Protein AF-A0A970CTH8-F1 (afdb_monomer_lite)

pLDDT: mean 77.74, std 15.09, range [33.97, 95.25]

Foldseek 3Di:
DQWDQDPPACWTQHPVPGTGHVPDDPPPDDPDDVVLVVVQQPDWQLQAPQWAADDDPPARQWTAGNPPGPDIDRRRVGTDDPPGDGDDDPPD

Sequence (92 aa):
MKGKHMGLTRDILCREKGIVSQDYCCSSHHFFIMDDFKKLDFYRCSDCEFFIFHPHEHIKSYGVCDIFSVRKCDGSARRACSKFVRRKEHTA

Structure (mmCIF, N/CA/C/O backbone):
data_AF-A0A970CTH8-F1
#
_entry.id   AF-A0A970CTH8-F1
#
loop_
_atom_site.group_PDB
_atom_site.id
_atom_site.type_symbol
_atom_site.label_atom_id
_atom_site.label_alt_id
_atom_site.label_comp_id
_atom_site.label_asym_id
_atom_site.label_entity_id
_atom_site.label_seq_id
_atom_site.pdbx_PDB_ins_code
_atom_site.Cartn_x
_atom_site.Cartn_y
_atom_site.Cartn_z
_atom_site.occupancy
_atom_site.B_iso_or_equiv
_atom_site.auth_seq_id
_atom_site.auth_comp_id
_atom_site.auth_asym_id
_atom_site.auth_atom_id
_atom_site.pdbx_PDB_model_num
ATOM 1 N N . MET A 1 1 ? -18.902 10.809 11.848 1.00 42.31 1 MET A N 1
ATOM 2 C CA . MET A 1 1 ? -19.485 10.877 13.209 1.00 42.31 1 MET A CA 1
ATOM 3 C C . MET A 1 1 ? -20.962 10.496 13.141 1.00 42.31 1 MET A C 1
ATOM 5 O O . MET A 1 1 ? -21.680 11.121 12.374 1.00 42.31 1 MET A O 1
ATOM 9 N N . LYS A 1 2 ? -21.408 9.456 13.864 1.00 50.69 2 LYS A N 1
ATOM 10 C CA . LYS A 1 2 ? -22.808 8.958 13.884 1.00 50.69 2 LYS A CA 1
ATOM 11 C C . LYS A 1 2 ? -23.399 8.934 15.320 1.00 50.69 2 LYS A C 1
ATOM 13 O O . LYS A 1 2 ? -24.096 7.987 15.664 1.00 50.69 2 LYS A O 1
ATOM 18 N N . GLY A 1 3 ? -23.104 9.916 16.176 1.00 53.84 3 GLY A N 1
ATOM 19 C CA . GLY A 1 3 ? -23.628 9.939 17.553 1.00 53.84 3 GLY A CA 1
ATOM 20 C C . GLY A 1 3 ? -23.805 11.355 18.101 1.00 53.84 3 GLY A C 1
ATOM 21 O O . GLY A 1 3 ? -22.982 12.224 17.818 1.00 53.84 3 GLY A O 1
ATOM 22 N N . LYS A 1 4 ? -24.889 11.576 18.858 1.00 58.56 4 LYS A N 1
ATOM 23 C CA . LYS A 1 4 ? -25.199 12.816 19.590 1.00 58.56 4 LYS A CA 1
ATOM 24 C C . LYS A 1 4 ? -25.273 12.481 21.083 1.00 58.56 4 LYS A C 1
ATOM 26 O O . LYS A 1 4 ?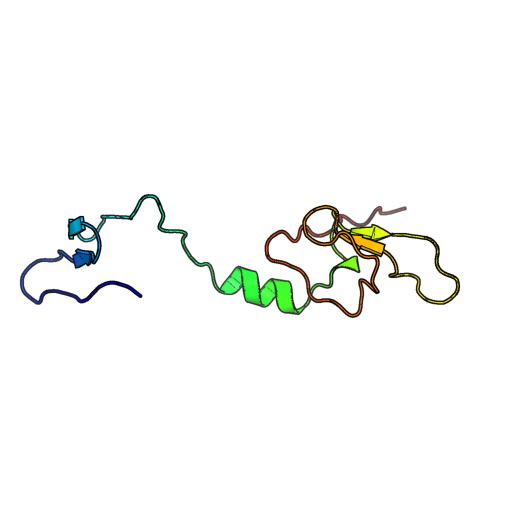 -25.925 11.504 21.445 1.00 58.56 4 LYS A O 1
ATOM 31 N N . HIS A 1 5 ? -24.597 13.266 21.920 1.00 55.72 5 HIS A N 1
ATOM 32 C CA . HIS A 1 5 ? -24.627 13.105 23.377 1.00 55.72 5 HIS A CA 1
ATOM 33 C C . HIS A 1 5 ? -26.024 13.425 23.931 1.00 55.72 5 HIS A C 1
ATOM 35 O O . HIS A 1 5 ? -26.603 14.458 23.586 1.00 55.72 5 HIS A O 1
ATOM 41 N N . MET A 1 6 ? -26.549 12.552 24.792 1.00 57.56 6 MET A N 1
ATOM 42 C CA . MET A 1 6 ? -27.783 12.777 25.549 1.00 57.56 6 MET A CA 1
ATOM 43 C C . MET A 1 6 ? -27.400 13.393 26.903 1.00 57.56 6 MET A C 1
ATOM 45 O O . MET A 1 6 ? -26.601 12.829 27.636 1.00 57.56 6 MET A O 1
ATOM 49 N N . GLY A 1 7 ? -27.917 14.578 27.234 1.00 56.19 7 GLY A N 1
ATOM 50 C CA . GLY A 1 7 ? -27.445 15.407 28.357 1.00 56.19 7 GLY A CA 1
ATOM 51 C C . GLY A 1 7 ? -27.743 14.911 29.782 1.00 56.19 7 GLY A C 1
ATOM 52 O O . GLY A 1 7 ? -27.697 15.730 30.693 1.00 56.19 7 GLY A O 1
ATOM 53 N N . LEU A 1 8 ? -28.065 13.628 29.996 1.00 59.84 8 LEU A N 1
ATOM 54 C CA . LEU A 1 8 ? -28.456 13.106 31.319 1.00 59.84 8 LEU A CA 1
ATOM 55 C C . LEU A 1 8 ? -27.790 11.774 31.709 1.00 59.84 8 LEU A C 1
ATOM 57 O O . LEU A 1 8 ? -27.563 11.533 32.891 1.00 59.84 8 LEU A O 1
ATOM 61 N N . THR A 1 9 ? -27.423 10.935 30.739 1.00 62.12 9 THR A N 1
ATOM 62 C CA . THR A 1 9 ? -26.642 9.707 30.946 1.00 62.12 9 THR A CA 1
ATOM 63 C C . THR A 1 9 ? -25.430 9.730 30.016 1.00 62.12 9 THR A C 1
ATOM 65 O O . THR A 1 9 ? -25.453 10.381 28.975 1.00 62.12 9 THR A O 1
ATOM 68 N N . ARG A 1 10 ? -24.335 9.040 30.367 1.00 67.88 10 ARG A N 1
ATOM 69 C CA . ARG A 1 10 ? -23.142 8.954 29.493 1.00 67.88 10 ARG A CA 1
ATOM 70 C C . ARG A 1 10 ? -23.389 8.122 28.225 1.00 67.88 10 ARG A C 1
ATOM 72 O O . ARG A 1 10 ? -22.459 7.858 27.471 1.00 67.88 10 ARG A O 1
ATOM 79 N N . ASP A 1 11 ? -24.630 7.723 27.995 1.00 75.75 11 ASP A N 1
ATOM 80 C CA . ASP A 1 11 ? -25.039 6.894 26.882 1.00 75.75 11 ASP A CA 1
ATOM 81 C C . ASP A 1 11 ? -25.065 7.699 25.578 1.00 75.75 11 ASP A C 1
ATOM 83 O O . ASP A 1 11 ? -25.324 8.907 25.531 1.00 75.75 11 ASP A O 1
ATOM 87 N N . ILE A 1 12 ? -24.794 7.001 24.485 1.00 76.94 12 ILE A N 1
ATOM 88 C CA . ILE A 1 12 ? -24.737 7.544 23.135 1.00 76.94 12 ILE A CA 1
ATOM 89 C C . ILE A 1 12 ? -25.897 6.943 22.345 1.00 76.94 12 ILE A C 1
ATOM 91 O O . ILE A 1 12 ? -26.171 5.749 22.423 1.00 76.94 12 ILE A O 1
ATOM 95 N N . LEU A 1 13 ? -26.585 7.750 21.536 1.00 73.19 13 LEU A N 1
ATOM 96 C CA . LEU A 1 13 ? -27.571 7.230 2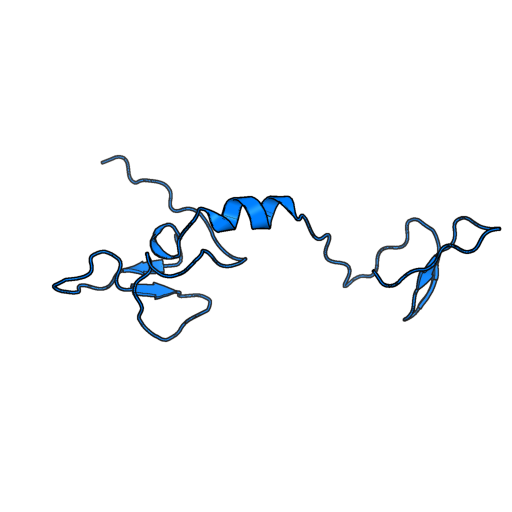0.589 1.00 73.19 13 LEU A CA 1
ATOM 97 C C . LEU A 1 13 ? -26.861 6.715 19.324 1.00 73.19 13 LEU A C 1
ATOM 99 O O . LEU A 1 13 ? -26.457 7.500 18.463 1.00 73.19 13 LEU A O 1
ATOM 103 N N . CYS A 1 14 ? -26.716 5.396 19.203 1.00 71.44 14 CYS A N 1
ATOM 104 C CA . CYS A 1 14 ? -26.262 4.713 17.997 1.00 71.44 14 CYS A CA 1
ATOM 105 C C . CYS A 1 14 ? -27.402 4.628 16.971 1.00 71.44 14 CYS A C 1
ATOM 107 O O . CYS A 1 14 ? -28.477 4.102 17.256 1.00 71.44 14 CYS A O 1
ATOM 109 N N . ARG A 1 15 ? -27.150 5.070 15.732 1.00 71.06 15 ARG A N 1
ATOM 110 C CA . ARG A 1 15 ? -28.147 5.045 14.643 1.00 71.06 15 ARG A CA 1
ATOM 111 C C . ARG A 1 15 ? -28.696 3.644 14.324 1.00 71.06 15 ARG A C 1
ATOM 113 O O . ARG A 1 15 ? -29.802 3.540 13.813 1.00 71.06 15 ARG A O 1
ATOM 120 N N . GLU A 1 16 ? -27.925 2.593 14.584 1.00 76.44 16 GLU A N 1
ATOM 121 C CA . GLU A 1 16 ? -28.274 1.211 14.213 1.00 76.44 16 GLU A CA 1
ATOM 122 C C . GLU A 1 16 ? -28.759 0.375 15.404 1.00 76.44 16 GLU A C 1
ATOM 124 O O . GLU A 1 16 ? -29.515 -0.574 15.218 1.00 76.44 16 GLU A O 1
ATOM 129 N N . LYS A 1 17 ? -28.318 0.704 16.623 1.00 76.69 17 LYS A N 1
ATOM 130 C CA . LYS A 1 17 ? -28.545 -0.115 17.826 1.00 76.69 17 LYS A CA 1
ATOM 131 C C . LYS A 1 17 ? -29.310 0.605 18.938 1.00 76.69 17 LYS A C 1
ATOM 133 O O . LYS A 1 17 ? -29.581 -0.006 19.962 1.00 76.69 17 LYS A O 1
ATOM 138 N N . GLY A 1 18 ? -29.696 1.865 18.732 1.00 80.44 18 GLY A N 1
ATOM 139 C CA . GLY A 1 18 ? -30.397 2.658 19.739 1.00 80.44 18 GLY A CA 1
ATOM 140 C C . GLY A 1 18 ? -29.446 3.211 20.799 1.00 80.44 18 GLY A C 1
ATOM 141 O O . GLY A 1 18 ? -28.308 3.560 20.492 1.00 80.44 18 GLY A O 1
ATOM 142 N N . ILE A 1 19 ? -29.922 3.356 22.034 1.00 83.44 19 ILE A N 1
ATOM 143 C CA . ILE A 1 19 ? -29.119 3.890 23.143 1.00 83.44 19 ILE A CA 1
ATOM 144 C C . ILE A 1 19 ? -28.105 2.828 23.574 1.00 83.44 19 ILE A C 1
ATOM 146 O O . ILE A 1 19 ? -28.474 1.695 23.870 1.00 83.44 19 ILE A O 1
ATOM 150 N N . VAL A 1 20 ? -26.830 3.202 23.591 1.00 82.25 20 VAL A N 1
ATOM 151 C CA . VAL A 1 20 ? -25.707 2.337 23.958 1.00 82.25 20 VAL A CA 1
ATOM 152 C C . VAL A 1 20 ? -24.826 3.033 24.990 1.00 82.25 20 VAL A C 1
ATOM 154 O O . VAL A 1 20 ? -24.804 4.261 25.052 1.00 82.25 20 VAL A O 1
ATOM 157 N N . SER A 1 21 ? -24.086 2.265 25.785 1.00 81.38 21 SER A N 1
ATOM 158 C CA . SER A 1 21 ? -23.143 2.818 26.758 1.00 81.38 21 SER A CA 1
ATOM 159 C C . SER A 1 21 ? -22.005 3.588 26.072 1.00 81.38 21 SER A C 1
ATOM 161 O O . SER A 1 21 ? -21.743 3.426 24.879 1.00 81.38 21 SER A O 1
ATOM 163 N N . GLN A 1 22 ? -21.308 4.448 26.816 1.00 76.50 22 GLN A N 1
ATOM 164 C CA . GLN A 1 22 ? -20.224 5.276 26.269 1.00 76.50 22 GLN A CA 1
ATOM 165 C C . GLN A 1 22 ? -19.058 4.459 25.687 1.00 76.50 22 GLN A C 1
ATOM 167 O O . GLN A 1 22 ? -18.384 4.896 24.757 1.00 76.50 22 GLN A O 1
ATOM 172 N N . ASP A 1 23 ? -18.811 3.289 26.263 1.00 76.00 23 ASP A N 1
ATOM 173 C CA . ASP A 1 23 ? -17.777 2.329 25.884 1.00 76.00 23 ASP A CA 1
ATOM 174 C C . ASP A 1 23 ? -18.216 1.393 24.746 1.00 76.00 23 ASP A C 1
ATOM 176 O O . ASP A 1 23 ? -17.422 0.586 24.259 1.00 76.00 23 ASP A O 1
ATOM 180 N N . TYR A 1 24 ? -19.458 1.516 24.271 1.00 78.56 24 TYR A N 1
ATOM 181 C CA . TYR A 1 24 ? -19.945 0.720 23.158 1.00 78.56 24 TYR A CA 1
ATOM 182 C C . TYR A 1 24 ? -19.233 1.084 21.848 1.00 78.56 24 TYR A C 1
ATOM 184 O O . TYR A 1 24 ? -19.342 2.195 21.322 1.00 78.56 24 TYR A O 1
ATOM 192 N N . CYS A 1 25 ? -18.570 0.092 21.260 1.00 72.62 25 CYS A N 1
ATOM 193 C CA . CYS A 1 25 ? -17.924 0.179 19.959 1.00 72.62 25 CYS A CA 1
ATOM 194 C C . CYS A 1 25 ? -18.674 -0.729 18.974 1.00 72.62 25 CYS A C 1
ATOM 196 O O . CYS A 1 25 ? -18.884 -1.910 19.251 1.00 72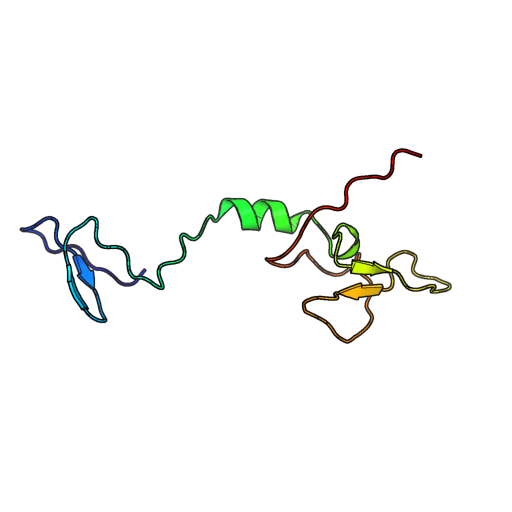.62 25 CYS A O 1
ATOM 198 N N . CYS A 1 26 ? -19.106 -0.202 17.822 1.00 71.75 26 CYS A N 1
ATOM 199 C CA . CYS A 1 26 ? -19.728 -1.058 16.805 1.00 71.75 26 CYS A CA 1
ATOM 200 C C . CYS A 1 26 ? -18.702 -2.089 16.311 1.00 71.75 26 CYS A C 1
ATOM 202 O O . CYS A 1 26 ? -17.538 -1.749 16.133 1.00 71.75 26 CYS A O 1
ATOM 204 N N . SER A 1 27 ? -19.130 -3.308 15.983 1.00 69.44 27 SER A N 1
ATOM 205 C CA . SER A 1 27 ? -18.247 -4.309 15.358 1.00 69.44 27 SER A CA 1
ATOM 206 C C . SER A 1 27 ? -17.614 -3.809 14.051 1.00 69.44 27 SER A C 1
ATOM 208 O O . SER A 1 27 ? -16.491 -4.175 13.724 1.00 69.44 27 SER A O 1
ATOM 210 N N . SER A 1 28 ? -18.305 -2.917 13.335 1.00 63.44 28 SER A N 1
ATOM 211 C CA . SER A 1 28 ? -17.810 -2.239 12.128 1.00 63.44 28 SER A CA 1
ATOM 212 C C . SER A 1 28 ? -17.092 -0.910 12.406 1.00 63.44 28 SER A C 1
ATOM 214 O O . SER A 1 28 ? -16.777 -0.176 11.468 1.00 63.44 28 SER A O 1
ATOM 216 N N . HIS A 1 29 ? -16.882 -0.534 13.672 1.00 67.00 29 HIS A N 1
ATOM 217 C CA . HIS A 1 29 ? -16.167 0.690 14.016 1.00 67.00 29 HIS A CA 1
ATOM 218 C C . HIS A 1 29 ? -14.671 0.483 13.788 1.00 67.00 29 HIS A C 1
ATOM 220 O O . HIS A 1 29 ? -13.953 -0.070 14.618 1.00 67.00 29 HIS A O 1
ATOM 226 N N . HIS A 1 30 ? -14.197 0.956 12.641 1.00 59.75 30 HIS A N 1
ATOM 227 C CA . HIS A 1 30 ? -12.774 1.058 12.388 1.00 59.75 30 HIS A CA 1
ATOM 228 C C . HIS A 1 30 ? -12.278 2.381 12.971 1.00 59.75 30 HIS A C 1
ATOM 230 O O . HIS A 1 30 ? -12.679 3.452 12.508 1.00 59.75 30 HIS A O 1
ATOM 236 N N . PHE A 1 31 ? -11.416 2.318 13.987 1.00 61.84 31 PHE A N 1
ATOM 237 C CA . PHE A 1 31 ? -10.724 3.506 14.477 1.00 61.84 31 PHE A CA 1
ATOM 238 C C . PHE A 1 31 ? -9.975 4.144 13.301 1.00 61.84 31 PHE A C 1
ATOM 240 O O . PHE A 1 31 ? -9.211 3.485 12.591 1.00 61.84 31 PHE A O 1
ATOM 247 N N . PHE A 1 32 ? -10.273 5.413 13.038 1.00 58.38 32 PHE A N 1
ATOM 248 C CA . PHE A 1 32 ? -9.681 6.1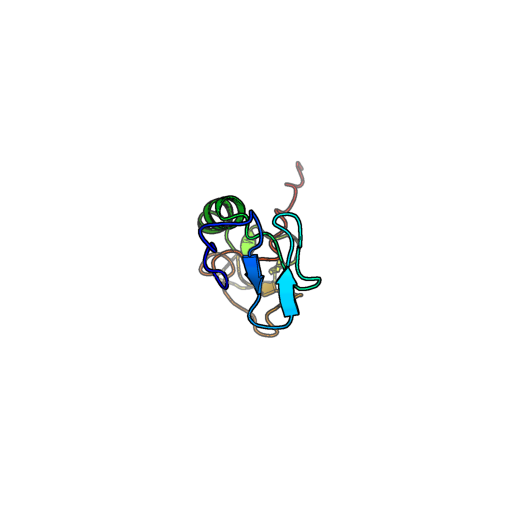63 11.940 1.00 58.38 32 PHE A CA 1
ATOM 249 C C . PHE A 1 32 ? -8.481 6.939 12.482 1.00 58.38 32 PHE A C 1
ATOM 251 O O . PHE A 1 32 ? -8.644 7.999 13.084 1.00 58.38 32 PHE A O 1
ATOM 258 N N . ILE A 1 33 ? -7.277 6.394 12.310 1.00 63.75 33 ILE A N 1
ATOM 259 C CA . ILE A 1 33 ? -6.038 7.067 12.710 1.00 63.75 33 ILE A CA 1
ATOM 260 C C . ILE A 1 33 ? -5.646 8.021 11.574 1.00 63.75 33 ILE A C 1
ATOM 262 O O . ILE A 1 33 ? -5.058 7.620 10.574 1.00 63.75 33 ILE A O 1
ATOM 266 N N . MET A 1 34 ? -6.012 9.302 11.699 1.00 58.31 34 MET A N 1
ATOM 267 C CA . MET A 1 34 ? -5.691 10.328 10.690 1.00 58.31 34 MET A CA 1
ATOM 268 C C . MET A 1 34 ? -4.186 10.467 10.424 1.00 58.31 34 MET A C 1
ATOM 270 O O . MET A 1 34 ? -3.793 10.823 9.313 1.00 58.31 34 MET A O 1
ATOM 274 N N . ASP A 1 35 ? -3.348 10.190 11.422 1.00 61.09 35 ASP A N 1
ATOM 275 C CA . ASP A 1 35 ? -1.896 10.337 11.302 1.00 61.09 35 ASP A CA 1
ATOM 276 C C . ASP A 1 35 ? -1.266 9.333 10.330 1.00 61.09 35 ASP A C 1
ATOM 278 O O . ASP A 1 35 ? -0.245 9.647 9.713 1.00 61.09 35 ASP A O 1
ATOM 282 N N . ASP A 1 36 ? -1.899 8.180 10.104 1.00 61.94 36 ASP A N 1
ATOM 283 C CA . ASP A 1 36 ? -1.423 7.211 9.115 1.00 61.94 36 ASP A CA 1
ATOM 284 C C . ASP A 1 36 ? -1.584 7.755 7.689 1.00 61.94 36 ASP A C 1
ATOM 286 O O . ASP A 1 36 ? -0.696 7.590 6.856 1.00 61.94 36 ASP A O 1
ATOM 290 N N . PHE A 1 37 ? -2.652 8.514 7.415 1.00 61.94 37 PHE A N 1
ATOM 291 C CA . PHE A 1 37 ? -2.870 9.135 6.103 1.00 61.94 37 PHE A CA 1
ATOM 292 C C . PHE A 1 37 ? -1.873 10.252 5.797 1.00 61.94 37 PHE A C 1
ATOM 294 O O . PHE A 1 37 ? -1.412 10.365 4.664 1.00 61.94 37 PHE A O 1
ATOM 301 N N . LYS A 1 38 ? -1.490 11.050 6.801 1.00 61.03 38 LYS A N 1
ATOM 302 C CA . LYS A 1 38 ? -0.490 12.114 6.611 1.00 61.03 38 LYS A CA 1
ATOM 303 C C . LYS A 1 38 ? 0.879 11.556 6.237 1.00 61.03 38 LYS A C 1
ATOM 305 O O . LYS A 1 38 ? 1.588 12.165 5.444 1.00 61.03 38 LYS A O 1
ATOM 310 N N . LYS A 1 39 ? 1.250 10.391 6.778 1.00 61.91 39 LYS A N 1
ATOM 311 C CA . LYS A 1 39 ? 2.500 9.713 6.406 1.00 61.91 39 LYS A CA 1
ATOM 312 C C . LYS A 1 39 ? 2.449 9.190 4.968 1.00 61.91 39 LYS A C 1
ATOM 314 O O . LYS A 1 39 ? 3.457 9.257 4.274 1.00 61.91 39 LYS A O 1
ATOM 319 N N . LEU A 1 40 ? 1.286 8.725 4.501 1.00 65.94 40 LEU A N 1
ATOM 320 C CA . LEU A 1 40 ? 1.100 8.212 3.135 1.00 65.94 40 LEU A CA 1
ATOM 321 C C . LEU A 1 40 ? 1.209 9.282 2.045 1.00 65.94 40 LEU A C 1
ATOM 323 O O . LEU A 1 40 ? 1.584 8.947 0.926 1.00 65.94 40 LEU A O 1
ATOM 327 N N . ASP A 1 41 ? 0.934 10.552 2.351 1.00 71.50 41 ASP A N 1
ATOM 328 C CA . ASP A 1 41 ? 1.010 11.636 1.360 1.00 71.50 41 ASP A CA 1
ATOM 329 C C . ASP A 1 41 ? 2.431 11.875 0.821 1.00 71.50 41 ASP A C 1
ATOM 331 O O . ASP A 1 41 ? 2.594 12.363 -0.301 1.00 71.50 41 ASP A O 1
ATOM 335 N N . PHE A 1 42 ? 3.457 11.494 1.587 1.00 83.00 42 PHE A N 1
ATOM 336 C CA . PHE A 1 42 ? 4.854 11.574 1.160 1.00 83.00 42 PHE A CA 1
ATOM 337 C C . PHE A 1 42 ? 5.288 10.372 0.318 1.00 83.00 42 PHE A C 1
ATOM 339 O O . PHE A 1 42 ? 6.160 10.515 -0.539 1.00 83.00 42 PHE A O 1
ATOM 346 N N . TYR A 1 43 ? 4.683 9.204 0.538 1.00 88.88 43 TYR A N 1
ATOM 347 C CA . TYR A 1 43 ? 5.089 7.966 -0.117 1.00 88.88 43 TYR A CA 1
ATOM 348 C C . TYR A 1 43 ? 4.394 7.768 -1.460 1.00 88.88 43 TYR A C 1
ATOM 350 O O . TYR A 1 43 ? 3.231 8.129 -1.676 1.00 88.88 43 TYR A O 1
ATOM 358 N N . ARG A 1 44 ? 5.119 7.148 -2.384 1.00 92.12 44 ARG A N 1
ATOM 359 C CA . ARG A 1 44 ? 4.631 6.798 -3.715 1.00 92.12 44 ARG A CA 1
ATOM 360 C C . ARG A 1 44 ? 4.393 5.303 -3.825 1.00 92.12 44 ARG A C 1
ATOM 362 O O . ARG A 1 44 ? 4.898 4.509 -3.034 1.00 92.12 44 ARG A O 1
ATOM 369 N N . CYS A 1 45 ? 3.619 4.898 -4.830 1.00 92.19 45 CYS A N 1
ATOM 370 C CA . CYS A 1 45 ? 3.429 3.476 -5.107 1.00 92.19 45 CYS A CA 1
ATOM 371 C C . CYS A 1 45 ? 4.763 2.773 -5.388 1.00 92.19 45 CYS A C 1
ATOM 373 O O . CYS A 1 45 ? 4.912 1.625 -4.991 1.00 92.19 45 CYS A O 1
ATOM 375 N N . SER A 1 46 ? 5.740 3.458 -5.993 1.00 92.69 46 SER A N 1
ATOM 376 C CA . SER A 1 46 ? 7.093 2.924 -6.205 1.00 92.69 46 SER A CA 1
ATOM 377 C C . SER A 1 46 ? 7.824 2.541 -4.913 1.00 92.69 46 SER A C 1
ATOM 379 O O . SER A 1 46 ? 8.667 1.653 -4.943 1.00 92.69 46 SER A O 1
ATOM 381 N N . ASP A 1 47 ? 7.484 3.155 -3.779 1.00 92.00 47 ASP A N 1
ATOM 382 C CA . ASP A 1 47 ? 8.124 2.867 -2.487 1.00 92.00 47 ASP A CA 1
ATOM 383 C C . ASP A 1 47 ? 7.488 1.653 -1.788 1.00 92.00 47 ASP A C 1
ATOM 385 O O . ASP A 1 47 ? 7.928 1.235 -0.714 1.00 92.00 47 ASP A O 1
ATOM 389 N N . CYS A 1 48 ? 6.420 1.098 -2.370 1.00 92.50 48 CYS A N 1
ATOM 390 C CA . CYS A 1 48 ? 5.643 0.012 -1.796 1.00 92.50 48 CYS A CA 1
ATOM 391 C C . CYS A 1 48 ? 6.257 -1.360 -2.120 1.00 92.50 48 CYS A C 1
ATOM 393 O O . CYS A 1 48 ? 6.707 -1.631 -3.239 1.00 92.50 48 CYS A O 1
ATOM 395 N N . GLU A 1 49 ? 6.213 -2.273 -1.157 1.00 94.19 49 GLU A N 1
ATOM 396 C CA . GLU A 1 49 ? 6.597 -3.677 -1.336 1.00 94.19 49 GLU A CA 1
ATOM 397 C C . GLU A 1 49 ? 5.691 -4.396 -2.350 1.00 94.19 49 GLU A C 1
ATOM 399 O O . GLU A 1 49 ? 6.175 -5.164 -3.174 1.00 94.19 49 GLU A O 1
ATOM 404 N N . PHE A 1 50 ? 4.400 -4.055 -2.382 1.00 93.56 50 PHE A N 1
ATOM 405 C CA . PHE A 1 50 ? 3.411 -4.641 -3.300 1.00 93.56 50 PHE A CA 1
ATOM 406 C C . PHE A 1 50 ? 3.407 -4.035 -4.712 1.00 93.56 50 PHE A C 1
ATOM 408 O O . PHE A 1 50 ? 2.517 -4.327 -5.516 1.00 93.56 50 PHE A O 1
ATOM 415 N N . PHE A 1 51 ? 4.340 -3.132 -5.017 1.00 94.00 51 PHE A N 1
ATOM 416 C CA . PHE A 1 51 ? 4.469 -2.562 -6.353 1.00 94.00 51 PHE A CA 1
ATOM 417 C C . PHE A 1 51 ? 5.508 -3.332 -7.166 1.00 94.00 51 PHE A C 1
ATOM 419 O O . PHE A 1 51 ? 6.702 -3.333 -6.862 1.00 94.00 51 PHE A O 1
ATOM 426 N N . ILE A 1 52 ? 5.050 -3.998 -8.218 1.00 93.62 52 ILE A N 1
ATOM 427 C CA . ILE A 1 52 ? 5.872 -4.864 -9.057 1.00 93.62 52 ILE A CA 1
ATOM 428 C C . ILE A 1 52 ? 6.399 -4.045 -10.232 1.00 93.62 52 ILE A C 1
ATOM 430 O O . ILE A 1 52 ? 5.644 -3.671 -11.138 1.00 93.62 52 ILE A O 1
ATOM 434 N N . PHE A 1 53 ? 7.703 -3.772 -10.222 1.00 93.88 53 PHE A N 1
ATOM 435 C CA . PHE A 1 53 ? 8.375 -3.057 -11.302 1.00 93.88 53 PHE A CA 1
ATOM 436 C C . PHE A 1 53 ? 8.420 -3.891 -12.578 1.00 93.88 53 PHE A C 1
ATOM 438 O O . PHE A 1 53 ? 8.601 -5.106 -12.545 1.00 93.88 53 PHE A O 1
ATOM 445 N N . HIS A 1 54 ? 8.259 -3.214 -13.706 1.00 91.44 54 HIS A N 1
ATOM 446 C CA . HIS A 1 54 ? 8.328 -3.792 -15.034 1.00 91.44 54 HIS A CA 1
ATOM 447 C C . HIS A 1 54 ? 9.348 -3.016 -15.871 1.00 91.44 54 HIS A C 1
ATOM 449 O O . HIS A 1 54 ? 9.366 -1.785 -15.795 1.00 91.44 54 HIS A O 1
ATOM 455 N N . PRO A 1 55 ? 10.163 -3.697 -16.696 1.00 88.56 55 PRO A N 1
ATOM 456 C CA . PRO A 1 55 ? 11.104 -3.022 -17.581 1.00 88.56 55 PRO A CA 1
ATOM 457 C C . PRO A 1 55 ? 10.379 -2.031 -18.497 1.00 88.56 55 PRO A C 1
ATOM 459 O O . PRO A 1 55 ? 9.377 -2.377 -19.127 1.00 88.56 55 PRO A O 1
ATOM 462 N N . HIS A 1 56 ? 10.882 -0.801 -18.559 1.00 90.62 56 HIS A N 1
ATOM 463 C CA . HIS A 1 56 ? 10.390 0.243 -19.450 1.00 90.62 56 HIS A CA 1
ATOM 464 C C . HIS A 1 56 ? 11.554 1.162 -19.826 1.00 90.62 56 HIS A C 1
ATOM 466 O O . HIS A 1 56 ? 12.324 1.564 -18.956 1.00 90.62 56 HIS A O 1
ATOM 472 N N . GLU A 1 57 ? 11.672 1.518 -21.105 1.00 86.31 57 GLU A N 1
ATOM 473 C CA . GLU A 1 57 ? 12.853 2.212 -21.648 1.00 86.31 57 GLU A CA 1
ATOM 474 C C . GLU A 1 57 ? 13.096 3.587 -21.009 1.00 86.31 57 GLU A C 1
ATOM 476 O O . GLU A 1 57 ? 14.235 3.984 -20.780 1.00 86.31 57 GLU A O 1
ATOM 481 N N . HIS A 1 58 ? 12.020 4.301 -20.666 1.00 88.38 58 HIS A N 1
ATOM 482 C CA . HIS A 1 58 ? 12.106 5.675 -20.154 1.00 88.38 58 HIS A CA 1
ATOM 483 C C . HIS A 1 58 ? 11.717 5.850 -18.680 1.00 88.38 58 HIS A C 1
ATOM 485 O O . HIS A 1 58 ? 11.997 6.893 -18.097 1.00 88.38 58 HIS A O 1
ATOM 491 N N . ILE A 1 59 ? 11.056 4.865 -18.062 1.00 89.94 59 ILE A N 1
ATOM 492 C CA . ILE A 1 59 ? 10.402 5.041 -16.757 1.00 89.94 59 ILE A CA 1
ATOM 493 C C . ILE A 1 59 ? 10.860 3.927 -15.821 1.00 89.94 59 ILE A C 1
ATOM 495 O O . ILE A 1 59 ? 10.330 2.820 -15.838 1.00 89.94 59 ILE A O 1
ATOM 499 N N . LYS A 1 60 ? 11.829 4.238 -14.956 1.00 88.81 60 LYS A N 1
ATOM 500 C CA . LYS A 1 60 ? 12.361 3.281 -13.968 1.00 88.81 60 LYS A CA 1
ATOM 501 C C . LYS A 1 60 ? 11.314 2.849 -12.936 1.00 88.81 60 LYS A C 1
ATOM 503 O O . LYS A 1 60 ? 11.413 1.769 -12.369 1.00 88.81 60 LYS A O 1
ATOM 508 N N . SER A 1 61 ? 10.309 3.691 -12.704 1.00 91.69 61 SER A N 1
ATOM 509 C CA . SER A 1 61 ? 9.202 3.465 -11.774 1.00 91.69 61 SER A CA 1
ATOM 510 C C . SER A 1 61 ? 7.973 2.815 -12.415 1.00 91.69 61 SER A C 1
ATOM 512 O O . SER A 1 61 ? 6.902 2.803 -11.808 1.00 91.69 61 SER A O 1
ATOM 514 N N . TYR A 1 62 ? 8.084 2.291 -13.637 1.00 94.81 62 TYR A N 1
ATOM 515 C CA . TYR A 1 62 ? 6.957 1.662 -14.312 1.00 94.81 62 TYR A CA 1
ATOM 516 C C . TYR A 1 62 ? 6.643 0.308 -13.682 1.00 94.81 62 TYR A C 1
ATOM 518 O O . TYR A 1 62 ? 7.531 -0.509 -13.445 1.00 94.81 62 TYR A O 1
ATOM 526 N N . GLY A 1 63 ? 5.374 0.057 -13.389 1.00 93.94 63 GLY A N 1
ATOM 527 C CA . GLY A 1 63 ? 4.984 -1.165 -12.705 1.00 93.94 63 GLY A CA 1
ATOM 528 C C . GLY A 1 63 ? 3.499 -1.240 -12.416 1.00 93.94 63 GLY A C 1
ATOM 529 O O . GLY A 1 63 ? 2.708 -0.460 -12.938 1.00 93.94 63 GLY A O 1
ATOM 530 N N . VAL A 1 64 ? 3.107 -2.203 -11.594 1.00 95.25 64 VAL A N 1
ATOM 531 C CA . VAL A 1 64 ? 1.707 -2.498 -11.275 1.00 95.25 64 VAL A CA 1
ATOM 532 C C . VAL A 1 64 ? 1.563 -2.816 -9.788 1.00 95.25 64 VAL A C 1
ATOM 534 O O . VAL A 1 64 ? 2.493 -3.323 -9.169 1.00 95.25 64 VAL A O 1
ATOM 537 N N . CYS A 1 65 ? 0.417 -2.481 -9.193 1.00 94.38 65 CYS 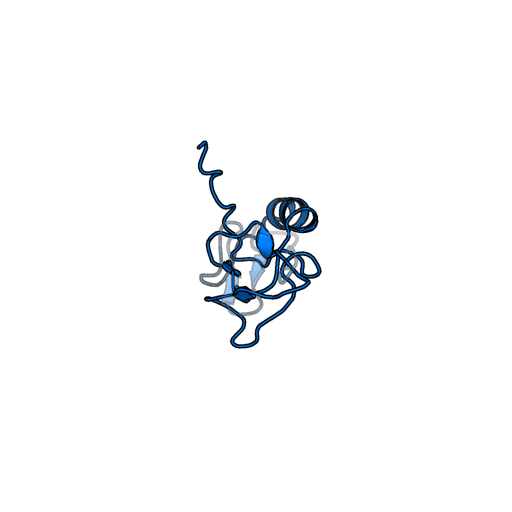A N 1
ATOM 538 C CA . CYS A 1 65 ?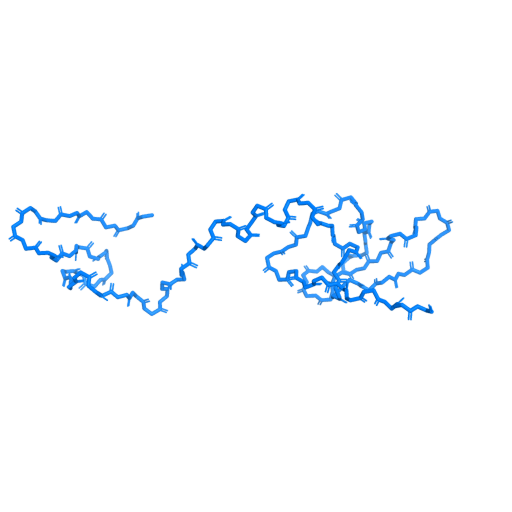 0.140 -2.780 -7.788 1.00 94.38 65 CYS A CA 1
ATOM 539 C C . CYS A 1 65 ? -0.622 -4.096 -7.682 1.00 94.38 65 CYS A C 1
ATOM 541 O O . CYS A 1 65 ? -1.768 -4.155 -8.119 1.00 94.38 65 CYS A O 1
ATOM 543 N N . ASP A 1 66 ? -0.024 -5.087 -7.029 1.00 93.00 66 ASP A N 1
ATOM 544 C CA . ASP A 1 66 ? -0.578 -6.442 -6.910 1.00 93.00 66 ASP A CA 1
ATOM 545 C C . ASP A 1 66 ? -1.942 -6.489 -6.189 1.00 93.00 66 ASP A C 1
ATOM 547 O O . ASP A 1 66 ? -2.775 -7.349 -6.447 1.00 93.00 66 ASP A O 1
ATOM 551 N N . ILE A 1 67 ? -2.213 -5.504 -5.324 1.00 91.19 67 ILE A N 1
ATOM 552 C CA . ILE A 1 67 ? -3.425 -5.471 -4.490 1.00 91.19 67 ILE A CA 1
ATOM 553 C C . ILE A 1 67 ? -4.591 -4.726 -5.160 1.00 91.19 67 ILE A C 1
ATOM 555 O O . ILE A 1 67 ? -5.744 -5.119 -5.006 1.00 91.19 67 ILE A O 1
ATOM 559 N N . PHE A 1 68 ? -4.325 -3.616 -5.858 1.00 86.56 68 PHE A N 1
ATOM 560 C CA . PHE A 1 68 ? -5.379 -2.657 -6.238 1.00 86.56 68 PHE A CA 1
ATOM 561 C C . PHE A 1 68 ? -5.471 -2.331 -7.725 1.00 86.56 68 PHE A C 1
ATOM 563 O O . PHE A 1 68 ? -6.473 -1.760 -8.154 1.00 86.56 68 PHE A O 1
ATOM 570 N N . SER A 1 69 ? -4.438 -2.609 -8.519 1.00 82.19 69 SER A N 1
ATOM 571 C CA . SER A 1 69 ? -4.417 -2.193 -9.920 1.00 82.19 69 SER A CA 1
ATOM 572 C C . SER A 1 69 ? -3.985 -3.342 -10.800 1.00 82.19 69 SER A C 1
ATOM 574 O O . SER A 1 69 ? -2.870 -3.811 -10.687 1.00 82.19 69 SER A O 1
ATOM 576 N N . VAL A 1 70 ? -4.814 -3.705 -11.771 1.00 83.56 70 VAL A N 1
ATOM 577 C CA . VAL A 1 70 ? -4.418 -4.634 -12.842 1.00 83.56 70 VAL A CA 1
ATOM 578 C C . VAL A 1 70 ? -3.635 -3.939 -13.962 1.00 83.56 70 VAL A C 1
ATOM 580 O O . VAL A 1 70 ? -3.032 -4.589 -14.810 1.00 83.56 70 VAL A O 1
ATOM 583 N N . ARG A 1 71 ? -3.656 -2.598 -14.001 1.00 87.94 71 ARG A N 1
ATOM 584 C CA . ARG A 1 71 ? -3.010 -1.800 -15.052 1.00 87.94 71 ARG A CA 1
ATOM 585 C C . ARG A 1 71 ? -1.644 -1.311 -14.601 1.00 87.94 71 ARG A C 1
ATOM 587 O O . ARG A 1 71 ? -1.511 -0.798 -13.486 1.00 87.94 71 ARG A O 1
ATOM 594 N N . LYS A 1 72 ? -0.677 -1.404 -15.514 1.00 91.50 72 LYS A N 1
ATOM 595 C CA . LYS A 1 72 ? 0.650 -0.818 -15.346 1.00 91.50 72 LYS A CA 1
ATOM 596 C C . LYS A 1 72 ? 0.562 0.708 -15.371 1.00 91.50 72 LYS A C 1
ATOM 598 O O . LYS A 1 72 ? -0.218 1.287 -16.128 1.00 91.50 72 LYS A O 1
ATOM 603 N N . CYS A 1 73 ? 1.349 1.355 -14.533 1.00 90.31 73 CYS A N 1
ATOM 604 C CA . CYS A 1 73 ? 1.424 2.798 -14.400 1.00 90.31 73 CYS A CA 1
ATOM 605 C C . CYS A 1 73 ? 2.816 3.221 -13.931 1.00 90.31 73 CYS A C 1
ATOM 607 O O . CYS A 1 73 ? 3.597 2.408 -13.442 1.00 90.31 73 CYS A O 1
ATOM 609 N N . ASP A 1 74 ? 3.096 4.517 -14.018 1.00 92.38 74 ASP A N 1
ATOM 610 C CA . ASP A 1 74 ? 4.231 5.106 -13.318 1.00 92.38 74 ASP A CA 1
ATOM 611 C C . ASP A 1 74 ? 3.942 5.169 -11.806 1.00 92.38 74 ASP A C 1
ATOM 613 O O . ASP A 1 74 ? 3.031 5.868 -11.350 1.00 92.38 74 ASP A O 1
ATOM 617 N N . GLY A 1 75 ? 4.714 4.409 -11.029 1.00 90.19 75 GLY A N 1
ATOM 618 C CA . GLY A 1 75 ? 4.617 4.334 -9.577 1.00 90.19 75 GLY A CA 1
ATOM 619 C C . GLY A 1 75 ? 5.046 5.607 -8.850 1.00 90.19 75 GLY A C 1
ATOM 620 O O . GLY A 1 75 ? 4.608 5.797 -7.719 1.00 90.19 75 GLY A O 1
ATOM 621 N N . SER A 1 76 ? 5.829 6.489 -9.484 1.00 91.12 76 SER A N 1
ATOM 622 C CA . SER A 1 76 ? 6.270 7.769 -8.904 1.00 91.12 76 SER A CA 1
ATOM 623 C C . SER A 1 76 ? 5.174 8.843 -8.972 1.00 91.12 76 SER A C 1
ATOM 625 O O . SER A 1 76 ? 5.009 9.663 -8.064 1.00 91.12 76 SER A O 1
ATOM 627 N N . ALA A 1 77 ? 4.340 8.786 -10.013 1.00 90.25 77 ALA A N 1
ATOM 628 C CA . ALA A 1 77 ? 3.227 9.707 -10.210 1.00 90.25 77 ALA A CA 1
ATOM 629 C C . ALA A 1 77 ? 2.053 9.436 -9.251 1.00 90.25 77 ALA A C 1
ATOM 631 O O . ALA A 1 77 ? 1.271 10.342 -8.956 1.00 90.25 77 ALA A O 1
ATOM 632 N N . ARG A 1 78 ? 1.923 8.207 -8.729 1.00 88.50 78 ARG A N 1
ATOM 633 C CA . ARG A 1 78 ? 0.811 7.797 -7.855 1.00 88.50 78 ARG A CA 1
ATOM 634 C C . ARG A 1 78 ? 1.187 7.828 -6.375 1.00 88.50 78 ARG A C 1
ATOM 636 O O . ARG A 1 78 ? 2.230 7.311 -5.983 1.00 88.50 78 ARG A O 1
ATOM 643 N N . ARG A 1 79 ? 0.308 8.413 -5.552 1.00 90.12 79 ARG A N 1
ATOM 644 C CA . ARG A 1 79 ? 0.421 8.384 -4.083 1.00 90.12 79 ARG A CA 1
ATOM 645 C C . ARG A 1 79 ? 0.201 6.971 -3.546 1.00 90.12 79 ARG A C 1
ATOM 647 O O . ARG A 1 79 ? -0.548 6.192 -4.139 1.00 90.12 79 ARG A O 1
ATOM 654 N N . ALA A 1 80 ? 0.833 6.674 -2.417 1.00 88.50 80 ALA A N 1
ATOM 655 C CA . ALA A 1 80 ? 0.660 5.425 -1.697 1.00 88.50 80 ALA A CA 1
ATOM 656 C C . ALA A 1 80 ? -0.804 5.213 -1.260 1.00 88.50 80 ALA A C 1
ATOM 658 O O . ALA A 1 80 ? -1.508 6.142 -0.866 1.00 88.50 80 ALA A O 1
ATOM 659 N N . CYS A 1 81 ? -1.273 3.968 -1.351 1.00 87.75 81 CYS A N 1
ATOM 660 C CA . CYS A 1 81 ? -2.625 3.585 -0.945 1.00 87.75 81 CYS A CA 1
ATOM 661 C C . CYS A 1 81 ? -2.694 3.240 0.552 1.00 87.75 81 CYS A C 1
ATOM 663 O O . CYS A 1 81 ? -1.679 3.106 1.228 1.00 87.75 81 CYS A O 1
ATOM 665 N N . SER A 1 82 ? -3.899 2.997 1.066 1.00 84.19 82 SER A N 1
ATOM 666 C CA . SER A 1 82 ? -4.123 2.615 2.469 1.00 84.19 82 SER A CA 1
ATOM 667 C C . SER A 1 82 ? -3.527 1.259 2.880 1.00 84.19 82 SER A C 1
ATOM 669 O O . SER A 1 82 ? -3.492 0.954 4.067 1.00 84.19 82 SER A O 1
ATOM 671 N N . LYS A 1 83 ? -3.068 0.432 1.929 1.00 85.81 83 LYS A N 1
ATOM 672 C CA . LYS A 1 83 ? -2.344 -0.832 2.188 1.00 85.81 83 LYS A CA 1
ATOM 673 C C . LYS A 1 83 ? -0.848 -0.724 1.898 1.00 85.81 83 LYS A C 1
ATOM 675 O O . LYS A 1 83 ? -0.189 -1.728 1.649 1.00 85.81 83 LYS A O 1
ATOM 680 N N . PHE A 1 84 ? -0.322 0.495 1.869 1.00 89.06 84 PHE A N 1
ATOM 681 C CA . PHE A 1 84 ? 1.095 0.727 1.665 1.00 89.06 84 PHE A CA 1
ATOM 682 C C . PHE A 1 84 ? 1.932 0.042 2.741 1.00 89.06 84 PHE A C 1
ATOM 684 O O . PHE A 1 84 ? 1.697 0.204 3.938 1.00 89.06 84 PHE A O 1
ATOM 691 N N . VAL A 1 85 ? 2.950 -0.673 2.280 1.00 90.00 85 VAL A N 1
ATOM 692 C CA . VAL A 1 85 ? 4.016 -1.217 3.111 1.00 90.00 85 VAL A CA 1
ATOM 693 C C . VAL A 1 85 ? 5.312 -0.737 2.492 1.00 90.00 85 VAL A C 1
ATOM 695 O O . VAL A 1 85 ? 5.576 -1.015 1.323 1.00 90.00 85 VAL A O 1
ATOM 698 N N . ARG A 1 86 ? 6.089 0.037 3.253 1.00 89.50 86 ARG A N 1
ATOM 699 C CA . ARG A 1 86 ? 7.362 0.572 2.774 1.00 89.50 86 ARG A CA 1
ATOM 700 C C . ARG A 1 86 ? 8.305 -0.587 2.489 1.00 89.50 86 ARG A C 1
ATOM 702 O O . ARG A 1 86 ? 8.572 -1.389 3.381 1.00 89.50 86 ARG A O 1
ATOM 709 N N . ARG A 1 87 ? 8.845 -0.626 1.275 1.00 88.56 87 ARG A N 1
ATOM 710 C CA . ARG A 1 87 ? 9.895 -1.573 0.916 1.00 88.56 87 ARG A CA 1
ATOM 711 C C . ARG A 1 87 ? 11.122 -1.324 1.785 1.00 88.56 87 ARG A C 1
ATOM 713 O O . ARG A 1 87 ? 11.598 -0.191 1.875 1.00 88.56 87 ARG A O 1
ATOM 720 N N . LYS A 1 88 ? 11.631 -2.373 2.430 1.00 82.06 88 LYS A N 1
ATOM 721 C CA . LYS A 1 88 ? 12.935 -2.315 3.102 1.00 82.06 88 LYS A CA 1
ATOM 722 C C . LYS A 1 88 ? 14.005 -2.157 2.022 1.00 82.06 88 LYS A C 1
ATOM 724 O O . LYS A 1 88 ? 14.027 -2.940 1.074 1.00 82.06 88 LYS A O 1
ATOM 729 N N . GLU A 1 89 ? 14.842 -1.125 2.116 1.00 68.38 89 GLU A N 1
ATOM 730 C CA . GLU A 1 89 ? 15.996 -0.998 1.223 1.00 68.38 89 GLU A CA 1
ATOM 731 C C . GLU A 1 89 ? 16.818 -2.288 1.330 1.00 68.38 89 GLU A C 1
ATOM 733 O O . GLU A 1 89 ? 17.214 -2.690 2.424 1.00 68.38 89 GLU A O 1
ATOM 738 N N . HIS A 1 90 ? 17.036 -2.966 0.200 1.00 46.59 90 HIS A N 1
ATOM 739 C CA . HIS A 1 90 ? 18.144 -3.904 0.106 1.00 46.59 90 HIS A CA 1
ATOM 740 C C . HIS A 1 90 ? 19.402 -3.044 0.197 1.00 46.59 90 HIS A C 1
ATOM 742 O O . HIS A 1 90 ? 19.796 -2.423 -0.790 1.00 46.59 90 HIS A O 1
ATOM 748 N N . THR A 1 91 ? 19.992 -2.958 1.387 1.00 35.88 91 THR A N 1
ATOM 749 C CA . THR A 1 91 ? 21.397 -2.584 1.519 1.00 35.88 91 THR A CA 1
ATOM 750 C C . THR A 1 91 ? 22.175 -3.635 0.733 1.00 35.88 91 THR A C 1
ATOM 752 O O . THR A 1 91 ? 22.263 -4.788 1.160 1.00 35.88 91 THR A O 1
ATOM 755 N N . ALA A 1 92 ? 22.585 -3.264 -0.478 1.00 33.97 92 ALA A N 1
ATOM 756 C CA . ALA A 1 92 ? 23.558 -4.006 -1.265 1.00 33.97 92 ALA A CA 1
ATOM 757 C C . ALA A 1 92 ? 24.949 -3.846 -0.642 1.00 33.97 92 ALA A C 1
ATOM 759 O O . ALA A 1 92 ? 25.207 -2.762 -0.067 1.00 33.97 92 ALA A O 1
#

Secondary structure (DSSP, 8-state):
----B-TTSS-EEETTTEEE-TT---TT-----HHHHHHHTT-BGGGBTTEEE---SS-TTEEEETTT-SS-EETTTSBPPTT--BPPP---

Radius of gyration: 20.84 Å; chains: 1; bounding box: 54×22×53 Å